Protein AF-A0A4Y2WHH5-F1 (afdb_monomer_lite)

Organism: Araneus ventricosus (NCBI:txid182803)

Secondary structure (DSSP, 8-state):
-----------HHHHHHHHHHHHHHT-SSPP-SHHHHHHHHHHHHHTS-HHHHHHHHHHHHT-

Structure (mmCIF, N/CA/C/O backbone):
data_AF-A0A4Y2WHH5-F1
#
_entry.id   AF-A0A4Y2WHH5-F1
#
loop_
_atom_site.group_PDB
_atom_site.id
_atom_site.type_symbol
_atom_site.label_atom_id
_atom_site.label_alt_id
_atom_site.label_comp_id
_atom_site.label_asym_id
_atom_site.label_entity_id
_atom_site.label_seq_id
_atom_site.pdbx_PDB_ins_code
_atom_site.Cartn_x
_atom_site.Cartn_y
_atom_site.Cartn_z
_atom_site.occupancy
_atom_site.B_iso_or_equiv
_atom_site.auth_seq_id
_atom_site.auth_comp_id
_atom_site.auth_asym_id
_atom_site.auth_atom_id
_atom_site.pdbx_PDB_model_num
ATOM 1 N N . MET A 1 1 ? -15.964 12.503 -36.136 1.00 43.06 1 MET A N 1
ATOM 2 C CA . MET A 1 1 ? -15.823 12.443 -34.664 1.00 43.06 1 MET A CA 1
ATOM 3 C C . MET A 1 1 ? -15.046 11.175 -34.363 1.00 43.06 1 MET A C 1
ATOM 5 O O . MET A 1 1 ? -15.616 10.107 -34.190 1.00 43.06 1 MET A O 1
ATOM 9 N N . GLU A 1 2 ? -13.730 11.271 -34.503 1.00 43.78 2 GLU A N 1
ATOM 10 C CA . GLU A 1 2 ? -12.830 10.123 -34.545 1.00 43.78 2 GLU A CA 1
ATOM 11 C C . GLU A 1 2 ? -12.265 9.894 -33.145 1.00 43.78 2 GLU A C 1
ATOM 13 O O . GLU A 1 2 ? -11.471 10.683 -32.645 1.00 43.78 2 GLU A O 1
ATOM 18 N N . ARG A 1 3 ? -12.693 8.817 -32.490 1.00 46.53 3 ARG A N 1
ATOM 19 C CA . ARG A 1 3 ? -11.948 8.195 -31.390 1.00 46.53 3 ARG A CA 1
ATOM 20 C C . ARG A 1 3 ? -11.831 6.715 -31.717 1.00 46.53 3 ARG A C 1
ATOM 22 O O . ARG A 1 3 ? -12.529 5.879 -31.154 1.00 46.53 3 ARG A O 1
ATOM 29 N N . LEU A 1 4 ? -10.992 6.417 -32.708 1.00 42.59 4 LEU A N 1
ATOM 30 C CA . LEU A 1 4 ? -10.607 5.053 -33.036 1.00 42.5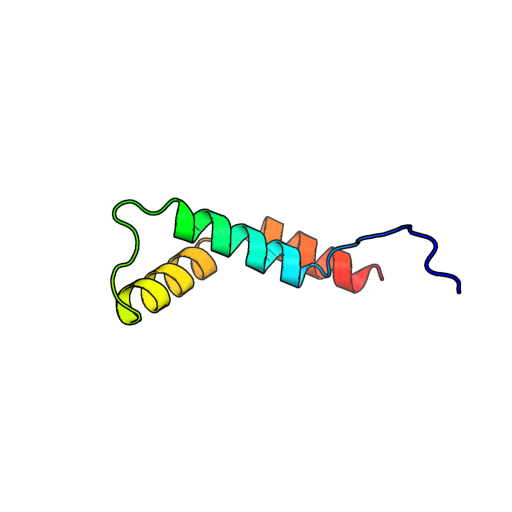9 4 LEU A CA 1
ATOM 31 C C . LEU A 1 4 ? -9.542 4.590 -32.043 1.00 42.59 4 LEU A C 1
ATOM 33 O O . LEU A 1 4 ? -8.400 5.034 -32.039 1.00 42.59 4 LEU A O 1
ATOM 37 N N . SER A 1 5 ? -9.987 3.693 -31.179 1.00 63.31 5 SER A N 1
ATOM 38 C CA . SER A 1 5 ? -9.224 2.811 -30.316 1.00 63.31 5 SER A CA 1
ATOM 39 C C . SER A 1 5 ? -7.967 2.231 -30.977 1.00 63.31 5 SER A C 1
ATOM 41 O O . SER A 1 5 ? -8.094 1.530 -31.985 1.00 63.31 5 SER A O 1
ATOM 43 N N . ARG A 1 6 ? -6.798 2.407 -30.3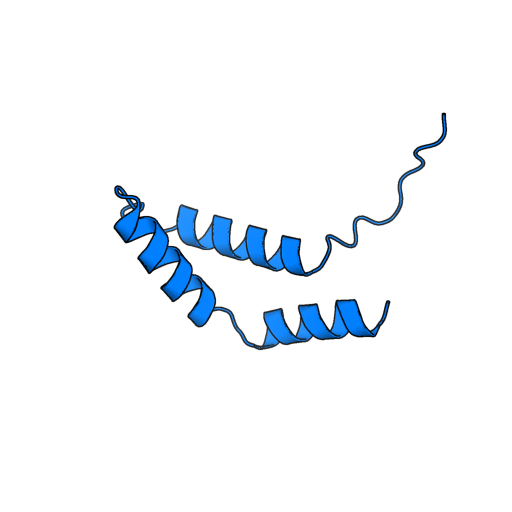38 1.00 42.47 6 ARG A N 1
ATOM 44 C CA . ARG A 1 6 ? -5.812 1.333 -30.069 1.0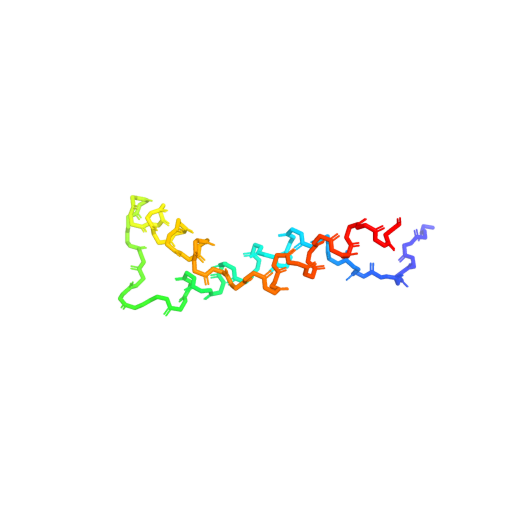0 42.47 6 ARG A CA 1
ATOM 45 C C . ARG A 1 6 ? -4.552 1.858 -29.370 1.00 42.47 6 ARG A C 1
ATOM 47 O O . ARG A 1 6 ? -3.610 2.286 -30.017 1.00 42.47 6 ARG A O 1
ATOM 54 N N . SER A 1 7 ? -4.617 1.834 -28.042 1.00 54.88 7 SER A N 1
ATOM 55 C CA . SER A 1 7 ? -3.576 1.373 -27.109 1.00 54.88 7 SER A CA 1
ATOM 56 C C . SER A 1 7 ? -3.914 1.959 -25.746 1.00 54.88 7 SER A C 1
ATOM 58 O O . SER A 1 7 ? -3.646 3.139 -25.526 1.00 54.88 7 SER A O 1
ATOM 60 N N . PRO A 1 8 ? -4.510 1.212 -24.803 1.00 51.97 8 PRO A N 1
ATOM 61 C CA . PRO A 1 8 ? -4.384 1.608 -23.425 1.00 51.97 8 PRO A CA 1
ATOM 62 C C . PRO A 1 8 ? -3.041 1.040 -22.971 1.00 51.97 8 PRO A C 1
ATOM 64 O O . PRO A 1 8 ? -2.997 0.066 -22.224 1.00 51.97 8 PRO A O 1
ATOM 67 N N . ASP A 1 9 ? -1.932 1.624 -23.427 1.00 56.47 9 ASP A N 1
ATOM 68 C CA . ASP A 1 9 ? -0.753 1.647 -22.568 1.00 56.47 9 ASP A CA 1
ATOM 69 C C . ASP A 1 9 ? -1.177 2.510 -21.381 1.00 56.47 9 ASP A C 1
ATOM 71 O O . ASP A 1 9 ? -0.946 3.725 -21.374 1.00 56.47 9 ASP A O 1
ATOM 75 N N . LEU A 1 10 ? -1.921 1.886 -20.452 1.00 58.66 10 LEU A N 1
ATOM 76 C CA . LEU A 1 10 ? -2.241 2.431 -19.144 1.00 58.66 10 LEU A CA 1
ATOM 77 C C . LEU A 1 10 ? -0.930 3.008 -18.666 1.00 58.66 10 LEU A C 1
ATOM 79 O O . LEU A 1 10 ? 0.075 2.289 -18.612 1.00 58.66 10 LEU A O 1
ATOM 83 N N . ASN A 1 11 ? -0.925 4.325 -18.465 1.00 68.44 11 ASN A N 1
ATOM 84 C CA . ASN A 1 11 ? 0.279 5.033 -18.079 1.00 68.44 11 ASN A CA 1
ATOM 85 C C . ASN A 1 11 ? 0.845 4.233 -16.904 1.00 68.44 11 ASN A C 1
ATOM 87 O O . ASN A 1 11 ? 0.069 3.903 -16.014 1.00 68.44 11 ASN A O 1
ATOM 91 N N . PRO A 1 12 ? 2.108 3.801 -16.896 1.00 70.00 12 PRO A N 1
ATOM 92 C CA . PRO A 1 12 ? 2.529 2.741 -15.983 1.00 70.00 12 PRO A CA 1
ATOM 93 C C . PRO A 1 12 ? 2.302 3.081 -14.492 1.00 70.00 12 PRO A C 1
ATOM 95 O O . PRO A 1 12 ? 2.136 2.190 -13.663 1.00 70.00 12 PRO A O 1
ATOM 98 N N . ILE A 1 13 ? 2.125 4.363 -14.163 1.00 75.88 13 ILE A N 1
ATOM 99 C CA . ILE A 1 13 ? 1.594 4.828 -12.875 1.00 75.88 13 ILE A CA 1
ATOM 100 C C . ILE A 1 13 ? 0.171 4.326 -12.535 1.00 75.88 13 ILE A C 1
ATOM 102 O O . ILE A 1 13 ? -0.092 3.973 -11.392 1.00 75.88 13 ILE A O 1
ATOM 106 N N . GLU A 1 14 ? -0.749 4.241 -13.496 1.00 80.94 14 GLU A N 1
ATOM 107 C CA . GLU A 1 14 ? -2.096 3.677 -13.333 1.00 80.94 14 GLU A CA 1
ATOM 108 C C . GLU A 1 14 ? -2.040 2.185 -13.001 1.00 80.94 14 GLU A C 1
ATOM 110 O O . GLU A 1 14 ? -2.818 1.710 -12.177 1.00 80.94 14 GLU A O 1
ATOM 115 N N . HIS A 1 15 ? -1.080 1.453 -13.577 1.00 79.44 15 HIS A N 1
ATOM 116 C CA . HIS A 1 15 ? -0.875 0.041 -13.251 1.00 79.44 15 HIS A CA 1
ATOM 117 C C . HIS A 1 15 ? -0.437 -0.144 -11.792 1.00 79.44 15 HIS A C 1
ATOM 119 O O . HIS A 1 15 ? -0.886 -1.066 -11.110 1.00 79.44 15 HIS A O 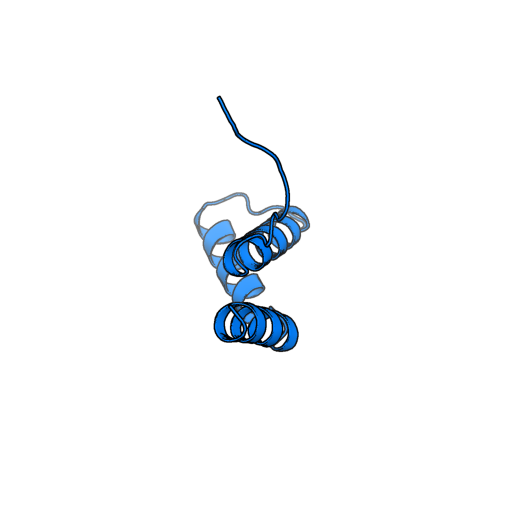1
ATOM 125 N N . VAL A 1 16 ? 0.405 0.766 -11.291 1.00 83.81 16 VAL A N 1
ATOM 126 C CA . VAL A 1 16 ? 0.816 0.791 -9.883 1.00 83.81 16 VAL A CA 1
ATOM 127 C C . VAL A 1 16 ? -0.375 1.100 -8.972 1.00 83.81 16 VAL A C 1
ATOM 129 O O . VAL A 1 16 ? -0.584 0.396 -7.982 1.00 83.81 16 VAL A O 1
ATOM 132 N N . TRP A 1 17 ? -1.190 2.102 -9.315 1.00 86.06 17 TRP A N 1
ATOM 133 C CA . TRP A 1 17 ? -2.378 2.466 -8.534 1.00 86.06 17 TRP A CA 1
ATOM 134 C C . TRP A 1 17 ? -3.417 1.347 -8.468 1.00 86.06 17 TRP A C 1
ATOM 136 O O . TRP A 1 17 ? -3.952 1.071 -7.395 1.00 86.06 17 TRP A O 1
ATOM 146 N N . ASP A 1 18 ? -3.666 0.664 -9.581 1.00 86.62 18 ASP A N 1
ATOM 147 C CA . ASP A 1 18 ? -4.583 -0.472 -9.628 1.00 86.62 18 ASP A CA 1
ATOM 148 C C . ASP A 1 18 ? -4.071 -1.666 -8.793 1.00 86.62 18 ASP A C 1
ATOM 150 O O . ASP A 1 18 ? -4.830 -2.279 -8.035 1.00 86.62 18 ASP A O 1
ATOM 154 N N . ALA A 1 19 ? -2.766 -1.962 -8.843 1.00 86.62 19 ALA A N 1
ATOM 155 C CA . ALA A 1 19 ? -2.158 -2.998 -8.007 1.00 86.62 19 ALA A CA 1
ATOM 156 C C . ALA A 1 19 ? -2.268 -2.678 -6.503 1.00 86.62 19 ALA A C 1
ATOM 158 O O . ALA A 1 19 ? -2.588 -3.561 -5.701 1.00 86.62 19 ALA A O 1
ATOM 159 N N . LEU A 1 20 ? -2.048 -1.418 -6.115 1.00 89.38 20 LEU A N 1
ATOM 160 C CA . LEU A 1 20 ? -2.210 -0.956 -4.732 1.00 89.38 20 LEU A CA 1
ATOM 161 C C . LEU A 1 20 ? -3.662 -1.033 -4.269 1.00 89.38 20 LEU A C 1
ATOM 163 O O . LEU A 1 20 ? -3.926 -1.559 -3.189 1.00 89.38 20 LEU A O 1
ATOM 167 N N . GLY A 1 21 ? -4.604 -0.565 -5.091 1.00 89.62 21 GLY A N 1
ATOM 168 C CA . GLY A 1 21 ? -6.033 -0.614 -4.783 1.00 89.62 21 GLY A CA 1
ATOM 169 C C . GLY A 1 21 ? -6.514 -2.041 -4.527 1.00 89.62 21 GLY A C 1
ATOM 170 O O . GLY A 1 21 ? -7.198 -2.296 -3.536 1.00 89.62 21 GLY A O 1
ATOM 171 N N . ARG A 1 22 ? -6.077 -2.999 -5.356 1.00 90.69 22 ARG A N 1
ATOM 172 C CA . ARG A 1 22 ? -6.386 -4.426 -5.170 1.00 90.69 22 ARG A CA 1
ATOM 173 C C . ARG A 1 22 ? -5.789 -5.001 -3.887 1.00 90.69 22 ARG A C 1
ATOM 175 O O . ARG A 1 22 ? -6.475 -5.736 -3.183 1.00 90.69 22 ARG A O 1
ATOM 182 N N . ARG A 1 23 ? -4.543 -4.649 -3.553 1.00 90.56 23 ARG A N 1
ATOM 183 C CA . ARG A 1 23 ? -3.891 -5.088 -2.306 1.00 90.56 23 ARG A CA 1
ATOM 184 C C . ARG A 1 23 ? -4.599 -4.554 -1.066 1.00 90.56 23 ARG A C 1
ATOM 186 O O . ARG A 1 23 ? -4.823 -5.315 -0.136 1.00 90.56 23 ARG A O 1
ATOM 193 N N . ILE A 1 24 ? -4.992 -3.281 -1.075 1.00 90.25 24 ILE A N 1
ATOM 194 C CA . ILE A 1 24 ? -5.724 -2.657 0.034 1.00 90.25 24 ILE A CA 1
ATOM 195 C C . ILE A 1 24 ? -7.121 -3.273 0.184 1.00 90.25 24 ILE A C 1
ATOM 197 O O . ILE A 1 24 ? -7.542 -3.557 1.302 1.00 90.25 24 ILE A O 1
ATOM 201 N N . ALA A 1 25 ? -7.825 -3.531 -0.922 1.00 89.56 25 ALA A N 1
ATOM 202 C CA . ALA A 1 25 ? -9.137 -4.181 -0.902 1.00 89.56 25 ALA A CA 1
ATOM 203 C C . ALA A 1 25 ? -9.089 -5.637 -0.401 1.00 89.56 25 ALA A C 1
ATOM 205 O O . ALA A 1 25 ? -10.078 -6.133 0.131 1.00 89.56 25 ALA A O 1
ATOM 206 N N . ALA A 1 26 ? -7.949 -6.314 -0.561 1.00 91.56 26 ALA A N 1
ATOM 207 C CA . ALA A 1 26 ? -7.728 -7.673 -0.075 1.00 91.56 26 ALA A CA 1
ATOM 208 C C . ALA A 1 26 ? -7.330 -7.747 1.413 1.00 91.56 26 ALA A C 1
ATOM 210 O O . ALA A 1 26 ? -7.203 -8.850 1.948 1.00 91.56 26 ALA A O 1
ATOM 211 N N . LEU A 1 27 ? -7.115 -6.611 2.092 1.00 90.69 27 LEU A N 1
ATOM 212 C CA . LEU A 1 27 ? -6.780 -6.597 3.516 1.00 90.69 27 LEU A CA 1
ATOM 213 C C . LEU A 1 27 ? -7.950 -7.108 4.358 1.00 90.69 27 LEU A C 1
ATOM 215 O O . LEU A 1 27 ? -9.098 -6.706 4.168 1.00 90.69 27 LEU A O 1
ATOM 219 N N . ASN A 1 28 ? -7.637 -7.965 5.329 1.00 89.25 28 ASN A N 1
ATOM 220 C CA . ASN A 1 28 ? -8.602 -8.484 6.286 1.00 89.25 28 ASN A CA 1
ATOM 221 C C . ASN A 1 28 ? -8.054 -8.352 7.722 1.00 89.25 28 ASN A C 1
ATOM 223 O O . ASN A 1 28 ? -7.063 -9.015 8.039 1.00 89.25 28 ASN A O 1
ATOM 227 N N . PRO A 1 29 ? -8.678 -7.538 8.594 1.00 86.19 29 PRO A N 1
ATOM 228 C CA . PRO A 1 29 ? -9.861 -6.716 8.329 1.00 86.19 29 PRO A CA 1
ATOM 229 C C . PRO A 1 29 ? -9.559 -5.537 7.382 1.00 86.19 29 PRO A C 1
ATOM 231 O O . PRO A 1 29 ? -8.427 -5.047 7.356 1.00 86.19 29 PRO A O 1
ATOM 234 N N . PRO A 1 30 ? -10.557 -5.052 6.620 1.00 87.62 30 PRO A N 1
ATOM 235 C CA . PRO A 1 30 ? -10.380 -3.868 5.793 1.00 87.62 30 PRO A CA 1
ATOM 236 C C . PRO A 1 30 ? -10.082 -2.645 6.675 1.00 87.62 30 PRO A C 1
ATOM 238 O O . PRO A 1 30 ? -10.587 -2.562 7.800 1.00 87.62 30 PRO A O 1
ATOM 241 N N . PRO A 1 31 ? -9.292 -1.673 6.191 1.00 90.44 31 PRO A N 1
ATOM 242 C CA . PRO A 1 31 ? -9.002 -0.460 6.946 1.00 90.44 31 PRO A CA 1
ATOM 243 C C . PRO A 1 31 ? -10.295 0.314 7.232 1.00 90.44 31 PRO A C 1
ATOM 245 O O . PRO A 1 31 ? -10.997 0.745 6.321 1.00 90.44 31 PRO A O 1
ATOM 248 N N . GLN A 1 32 ? -10.604 0.492 8.517 1.00 91.88 32 GLN A N 1
ATOM 249 C CA . GLN A 1 32 ? -11.853 1.120 8.972 1.00 91.88 32 GLN A CA 1
ATOM 250 C C . GLN A 1 32 ? -11.710 2.622 9.245 1.00 91.88 32 GLN A C 1
ATOM 252 O O . GLN A 1 32 ? -12.700 3.321 9.445 1.00 91.88 32 GLN A O 1
ATOM 257 N N . THR A 1 33 ? -10.477 3.128 9.272 1.00 94.56 33 THR A N 1
ATOM 258 C CA . THR A 1 33 ? -10.173 4.540 9.518 1.00 94.56 33 THR A CA 1
ATOM 259 C C . THR A 1 33 ? -9.239 5.075 8.444 1.00 94.56 33 THR A C 1
ATOM 261 O O . THR A 1 33 ? -8.464 4.326 7.846 1.00 94.56 33 THR A O 1
ATOM 264 N N . LEU A 1 34 ? -9.268 6.393 8.227 1.00 93.56 34 LEU A N 1
ATOM 265 C CA . LEU A 1 34 ? -8.366 7.048 7.279 1.00 93.56 34 LEU A CA 1
ATOM 266 C C . LEU A 1 34 ? -6.890 6.851 7.662 1.00 93.56 34 LEU A C 1
ATOM 268 O O . LEU A 1 34 ? -6.046 6.696 6.786 1.00 93.56 34 LEU A O 1
ATOM 272 N N . ALA A 1 35 ? -6.591 6.792 8.964 1.00 94.00 35 ALA A N 1
ATOM 273 C CA . ALA A 1 35 ? -5.249 6.505 9.462 1.00 94.00 35 ALA A CA 1
ATOM 274 C C . ALA A 1 35 ? -4.794 5.088 9.081 1.00 94.00 35 ALA A C 1
ATOM 276 O O . ALA A 1 35 ? -3.712 4.927 8.529 1.00 94.00 35 ALA A O 1
ATOM 277 N N . MET A 1 36 ? -5.644 4.073 9.286 1.00 92.31 36 MET A N 1
ATOM 278 C CA . MET A 1 36 ? -5.342 2.698 8.867 1.00 92.31 36 MET A CA 1
ATOM 279 C C . MET A 1 36 ? -5.193 2.583 7.351 1.00 92.31 36 MET A C 1
ATOM 281 O O . MET A 1 36 ? -4.329 1.849 6.885 1.00 92.31 36 MET A O 1
ATOM 285 N N . LEU A 1 37 ? -6.007 3.314 6.584 1.00 92.31 37 LEU A N 1
ATOM 286 C CA . LEU A 1 37 ? -5.889 3.347 5.129 1.00 92.31 37 LEU A CA 1
ATOM 287 C C . LEU A 1 37 ? -4.551 3.958 4.695 1.00 92.31 37 LEU A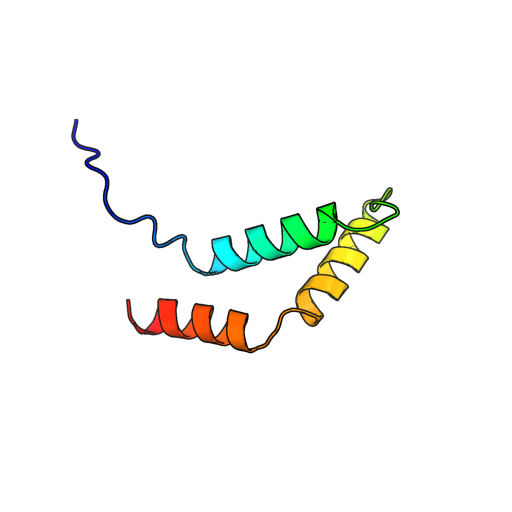 C 1
ATOM 289 O O . LEU A 1 37 ? -3.889 3.400 3.826 1.00 92.31 37 LEU A O 1
ATOM 293 N N . ALA A 1 38 ? -4.133 5.064 5.316 1.00 93.00 38 ALA A N 1
ATOM 294 C CA . ALA A 1 38 ? -2.847 5.699 5.042 1.00 93.00 38 ALA A CA 1
ATOM 295 C C . ALA A 1 38 ? -1.670 4.771 5.382 1.00 93.00 38 ALA A C 1
ATOM 297 O O . ALA A 1 38 ? -0.774 4.600 4.556 1.00 93.00 38 ALA A O 1
ATOM 298 N N . THR A 1 39 ? -1.704 4.118 6.548 1.00 92.69 39 THR A N 1
ATOM 299 C CA . THR A 1 39 ? -0.684 3.141 6.952 1.00 92.69 39 THR A CA 1
ATOM 300 C C . THR A 1 39 ? -0.634 1.959 5.990 1.00 92.69 39 THR A C 1
ATOM 302 O O . THR A 1 39 ? 0.429 1.653 5.460 1.00 92.69 39 THR A O 1
ATOM 305 N N . ALA A 1 40 ? -1.780 1.347 5.688 1.00 91.56 40 ALA A N 1
ATOM 306 C CA . ALA A 1 40 ? -1.864 0.231 4.755 1.00 91.56 40 ALA A CA 1
ATOM 307 C C . ALA A 1 40 ? -1.346 0.605 3.361 1.00 91.56 40 ALA A C 1
ATOM 309 O O . ALA A 1 40 ? -0.639 -0.174 2.728 1.00 91.56 40 ALA A O 1
ATOM 310 N N . LEU A 1 41 ? -1.663 1.808 2.880 1.00 90.94 41 LEU A N 1
ATOM 311 C CA . LEU A 1 41 ? -1.197 2.287 1.585 1.00 90.94 41 LEU A CA 1
ATOM 312 C C . LEU A 1 41 ? 0.324 2.469 1.566 1.00 90.94 41 LEU A C 1
ATOM 314 O O . LEU A 1 41 ? 0.960 2.069 0.593 1.00 90.94 41 LEU A O 1
ATOM 318 N N . GLN A 1 42 ? 0.918 2.989 2.644 1.00 90.88 42 GLN A N 1
ATOM 319 C CA . GLN A 1 42 ? 2.373 3.060 2.786 1.00 90.88 42 GLN A CA 1
ATOM 320 C C . GLN A 1 42 ? 3.006 1.665 2.830 1.00 90.88 42 GLN A C 1
ATOM 322 O O . GLN A 1 42 ? 3.938 1.402 2.076 1.00 90.88 42 GLN A O 1
ATOM 327 N N . GLU A 1 43 ? 2.493 0.750 3.652 1.00 90.62 43 GLU A N 1
ATOM 328 C CA . GLU A 1 43 ? 3.028 -0.614 3.754 1.00 90.62 43 GLU A CA 1
ATOM 329 C C . GLU A 1 43 ? 2.959 -1.360 2.418 1.00 90.62 43 GLU A C 1
ATOM 331 O O . GLU A 1 43 ? 3.942 -1.967 1.989 1.00 90.62 43 GLU A O 1
ATOM 336 N N . GLN A 1 44 ? 1.824 -1.276 1.718 1.00 90.62 44 GLN A N 1
ATOM 337 C CA . GLN A 1 44 ? 1.674 -1.906 0.409 1.00 90.62 44 GLN A CA 1
ATOM 338 C C . GLN A 1 44 ? 2.556 -1.247 -0.651 1.00 90.62 44 GLN A C 1
ATOM 340 O O . GLN A 1 44 ? 3.094 -1.967 -1.488 1.00 90.62 44 GLN A O 1
ATOM 345 N N . TRP A 1 45 ? 2.758 0.073 -0.590 1.00 88.19 45 TRP A N 1
ATOM 346 C CA . TRP A 1 45 ? 3.693 0.794 -1.457 1.00 88.19 45 TRP A CA 1
ATOM 347 C C . TRP A 1 45 ? 5.136 0.316 -1.273 1.00 88.19 45 TRP A C 1
ATOM 349 O O . TRP A 1 45 ? 5.795 -0.019 -2.254 1.00 88.19 45 TRP A O 1
ATOM 359 N N . PHE A 1 46 ? 5.615 0.210 -0.031 1.00 86.50 46 PHE A N 1
ATOM 360 C CA . PHE A 1 46 ? 6.964 -0.292 0.259 1.00 86.50 46 PHE A CA 1
ATOM 361 C C . PHE A 1 46 ? 7.134 -1.789 -0.039 1.00 86.50 46 PHE A C 1
ATOM 363 O O . PHE A 1 46 ? 8.246 -2.240 -0.294 1.00 86.50 46 PHE A O 1
ATOM 370 N N . SER A 1 47 ? 6.043 -2.558 -0.029 1.00 86.75 47 SER A N 1
ATOM 371 C CA . SER A 1 47 ? 6.031 -3.987 -0.363 1.00 86.75 47 SER A CA 1
ATOM 372 C C . SER A 1 47 ? 5.946 -4.268 -1.873 1.00 86.75 47 SER A C 1
ATOM 374 O O . SER A 1 47 ? 5.977 -5.432 -2.289 1.00 86.75 47 SER A O 1
ATOM 376 N N . LEU A 1 48 ? 5.820 -3.241 -2.724 1.00 83.25 48 LEU A N 1
ATOM 377 C CA . LEU A 1 48 ? 5.804 -3.448 -4.170 1.00 83.25 48 LEU A CA 1
ATOM 378 C C . LEU A 1 48 ? 7.161 -3.993 -4.648 1.00 83.25 48 LEU A C 1
ATOM 380 O O . LEU A 1 48 ? 8.204 -3.423 -4.326 1.00 83.25 48 LEU A O 1
ATOM 384 N N . PRO A 1 49 ? 7.172 -5.081 -5.440 1.00 79.12 49 PRO A N 1
ATOM 385 C CA . PRO A 1 49 ? 8.414 -5.639 -5.948 1.00 79.12 49 PRO A CA 1
ATOM 386 C C . PRO A 1 49 ? 9.081 -4.654 -6.909 1.00 79.12 49 PRO A C 1
ATOM 388 O O . PRO A 1 49 ? 8.422 -4.064 -7.770 1.00 79.12 49 PRO A O 1
ATOM 391 N N . THR A 1 50 ? 10.405 -4.525 -6.805 1.00 72.12 50 THR A N 1
ATOM 392 C CA . THR A 1 50 ? 11.215 -3.657 -7.671 1.00 72.12 50 THR A CA 1
ATOM 393 C C . THR A 1 50 ? 11.011 -3.968 -9.152 1.00 72.12 50 THR A C 1
ATOM 395 O O . THR A 1 50 ? 11.044 -3.050 -9.954 1.00 72.12 50 THR A O 1
ATOM 398 N N . GLU A 1 51 ? 10.690 -5.211 -9.524 1.00 72.75 51 GLU A N 1
ATOM 399 C CA . GLU A 1 51 ? 10.339 -5.589 -10.904 1.00 72.75 51 GLU A CA 1
ATOM 400 C C . GLU A 1 51 ? 9.131 -4.824 -11.464 1.00 72.75 51 GLU A C 1
ATOM 402 O O . GLU A 1 51 ? 9.071 -4.543 -12.658 1.00 72.75 51 GLU A O 1
ATOM 407 N N . LEU A 1 52 ? 8.152 -4.478 -10.623 1.00 72.81 52 LEU A N 1
ATOM 408 C CA . LEU A 1 52 ? 6.979 -3.716 -11.052 1.00 72.81 52 LEU A CA 1
ATOM 409 C C . LEU A 1 52 ? 7.352 -2.243 -11.268 1.00 72.81 52 LEU A C 1
ATOM 411 O O . LEU A 1 52 ? 6.906 -1.637 -12.236 1.00 72.81 52 LEU A O 1
ATOM 415 N N . ILE A 1 53 ? 8.243 -1.704 -10.431 1.00 73.50 53 ILE A N 1
ATOM 416 C CA . ILE A 1 53 ? 8.818 -0.360 -10.589 1.00 73.50 53 ILE A CA 1
ATOM 417 C C . ILE A 1 53 ? 9.721 -0.300 -11.830 1.00 73.50 53 ILE A C 1
ATOM 419 O O . ILE A 1 53 ? 9.642 0.642 -12.610 1.00 73.50 53 ILE A O 1
ATOM 423 N N . ASP A 1 54 ? 10.534 -1.326 -12.057 1.00 72.56 54 ASP A N 1
ATOM 424 C CA . ASP A 1 54 ? 11.446 -1.424 -13.193 1.00 72.56 54 ASP A CA 1
ATOM 425 C C . ASP A 1 54 ? 10.684 -1.540 -14.520 1.00 72.56 54 ASP A C 1
ATOM 427 O O . ASP A 1 54 ? 11.005 -0.849 -15.482 1.00 72.56 54 ASP A O 1
ATOM 431 N N . ARG A 1 55 ? 9.588 -2.310 -14.561 1.00 72.62 55 ARG A N 1
ATOM 432 C CA . ARG A 1 55 ? 8.670 -2.343 -15.715 1.00 72.62 55 ARG A CA 1
ATOM 433 C C . ARG A 1 55 ? 8.020 -0.990 -15.981 1.00 72.62 55 ARG A C 1
ATOM 435 O O . ARG A 1 55 ? 7.869 -0.611 -17.139 1.00 72.62 55 ARG A O 1
ATOM 442 N N . VAL A 1 56 ? 7.652 -0.262 -14.928 1.00 69.94 56 VAL A N 1
ATOM 443 C CA . VAL A 1 56 ? 7.080 1.087 -15.034 1.00 69.94 56 VAL A CA 1
ATOM 444 C C . VAL A 1 56 ? 8.098 2.063 -15.615 1.00 69.94 56 VAL A C 1
ATOM 446 O O . VAL A 1 56 ? 7.778 2.773 -16.564 1.00 69.94 56 VAL A O 1
ATOM 449 N N . ILE A 1 57 ? 9.333 2.059 -15.107 1.00 72.06 57 ILE A N 1
ATOM 450 C CA . ILE A 1 57 ? 10.416 2.916 -15.604 1.00 72.06 57 ILE A CA 1
ATOM 451 C C . ILE A 1 57 ? 10.764 2.552 -17.049 1.00 72.06 57 ILE A C 1
ATOM 453 O O . ILE A 1 57 ? 10.779 3.432 -17.905 1.00 72.06 57 ILE A O 1
ATOM 457 N N . ASN A 1 58 ? 10.950 1.266 -17.359 1.00 69.56 58 ASN A N 1
ATOM 458 C CA . ASN A 1 58 ? 11.239 0.812 -18.718 1.00 69.56 58 ASN A CA 1
ATOM 459 C C . ASN A 1 58 ? 10.119 1.162 -19.704 1.00 69.56 58 ASN A C 1
ATOM 461 O O . ASN A 1 58 ? 10.413 1.530 -20.838 1.00 69.56 58 ASN A O 1
ATOM 465 N N . SER A 1 59 ? 8.855 1.094 -19.283 1.00 66.44 59 SER A N 1
ATOM 466 C CA . SER A 1 59 ? 7.707 1.489 -20.108 1.00 66.44 59 SER A CA 1
ATOM 467 C C . SER A 1 59 ? 7.647 3.002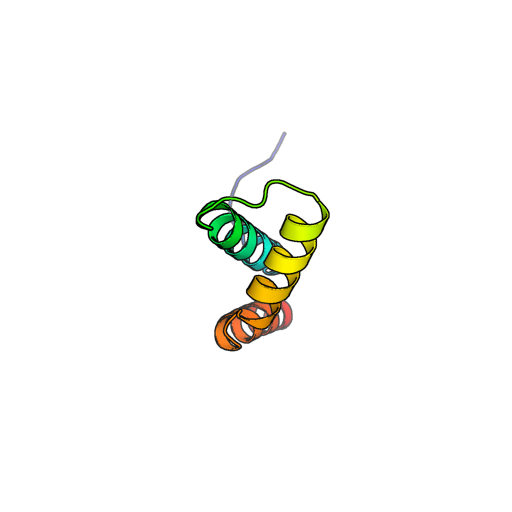 -20.359 1.00 66.44 59 SER A C 1
ATOM 469 O O . SER A 1 59 ? 7.161 3.416 -21.405 1.00 66.44 59 SER A O 1
ATOM 471 N N . ILE A 1 60 ? 8.173 3.837 -19.453 1.00 66.75 60 ILE A N 1
ATOM 472 C CA . ILE A 1 60 ? 8.295 5.293 -19.658 1.00 66.75 60 ILE A CA 1
ATOM 473 C C . ILE A 1 60 ? 9.502 5.624 -20.544 1.00 66.75 60 ILE A C 1
ATOM 475 O O . ILE A 1 60 ? 9.407 6.496 -21.400 1.00 66.75 60 ILE A O 1
ATOM 479 N N . THR A 1 61 ? 10.632 4.940 -20.352 1.00 62.78 61 THR A N 1
ATOM 480 C CA . THR A 1 61 ? 11.878 5.179 -21.100 1.00 62.78 61 THR A CA 1
ATOM 481 C C . THR A 1 61 ? 11.819 4.688 -22.550 1.00 62.78 61 THR A C 1
ATOM 483 O O . THR A 1 61 ? 12.517 5.240 -23.393 1.00 62.78 61 THR A O 1
ATOM 486 N N . HIS A 1 62 ? 10.987 3.690 -22.861 1.00 58.50 62 HIS A N 1
ATOM 487 C CA . HIS A 1 62 ? 10.782 3.185 -24.228 1.00 58.50 62 HIS A CA 1
ATOM 488 C C . HIS A 1 62 ? 9.573 3.817 -24.951 1.00 58.50 62 HIS A C 1
ATOM 490 O O . HIS A 1 62 ? 9.077 3.234 -25.916 1.00 58.50 62 HIS A O 1
ATOM 496 N N . ARG A 1 63 ? 9.084 4.978 -24.491 1.00 53.91 63 ARG A N 1
ATOM 497 C CA . ARG A 1 63 ? 8.086 5.790 -25.209 1.00 53.91 63 ARG A CA 1
ATOM 498 C C . ARG A 1 63 ? 8.720 6.809 -26.143 1.00 53.91 63 ARG A C 1
ATOM 500 O O . ARG A 1 63 ? 9.791 7.349 -25.794 1.00 53.91 63 ARG A O 1
#

InterPro domains:
  IPR036397 Ribonuclease H superfamily [G3DSA:3.30.420.10] (1-63)

Radius of gyration: 15.28 Å; chains: 1; bounding box: 28×21×44 Å

Sequence (63 aa):
MERLSRSPDLNPIEHVWDALGRRIAALNPPPQTLAMLATALQEQWFSLPTELIDRVINSITHR

pLDDT: mean 77.4, std 15.4, range [42.47, 94.56]

Foldseek 3Di:
DDDDDDDCPVLLVNVVVVQLVVQQVPDVVRDPDPVSVVVSSVVVNVVDDVVSVVVNVVSVVVD